Protein AF-A0A2H9TFZ6-F1 (afdb_monomer)

Mean predicted aligned error: 8.66 Å

Radius of gyration: 13.97 Å; Cα contacts (8 Å, |Δi|>4): 95; chains: 1; bounding box: 41×17×37 Å

Organism: NCBI:txid1246581

pLDDT: mean 73.93, std 12.22, range [37.44, 87.81]

Structure (mmCIF, N/CA/C/O backbone):
data_AF-A0A2H9TFZ6-F1
#
_entry.id   AF-A0A2H9TFZ6-F1
#
loop_
_atom_site.group_PDB
_atom_site.id
_atom_site.type_symbol
_atom_site.label_atom_id
_atom_site.label_alt_id
_atom_site.label_comp_id
_atom_site.label_asym_id
_atom_site.label_entity_id
_atom_site.label_seq_id
_atom_site.pdbx_PDB_ins_code
_atom_site.Cartn_x
_atom_site.Cartn_y
_atom_site.Cartn_z
_atom_site.occupancy
_atom_site.B_iso_or_equiv
_atom_site.auth_seq_id
_atom_site.auth_comp_id
_atom_site.auth_asym_id
_atom_site.auth_atom_id
_atom_site.pdbx_PDB_model_num
ATOM 1 N N . MET A 1 1 ? 28.344 -0.999 -24.661 1.00 37.44 1 MET A N 1
ATOM 2 C CA . MET A 1 1 ? 27.025 -0.413 -24.346 1.00 37.44 1 MET A CA 1
ATOM 3 C C . MET A 1 1 ? 26.568 -1.085 -23.069 1.00 37.44 1 MET A C 1
ATOM 5 O O . MET A 1 1 ? 26.299 -2.274 -23.098 1.00 37.44 1 MET A O 1
ATOM 9 N N . THR A 1 2 ? 26.666 -0.400 -21.935 1.00 43.75 2 THR A N 1
ATOM 10 C CA . THR A 1 2 ? 26.422 -1.006 -20.621 1.00 43.75 2 THR A CA 1
ATOM 11 C C . THR A 1 2 ? 24.942 -0.845 -20.308 1.00 43.75 2 THR A C 1
ATOM 13 O O . THR A 1 2 ? 24.494 0.262 -20.018 1.00 43.75 2 THR A O 1
ATOM 16 N N . GLU A 1 3 ? 24.169 -1.922 -20.445 1.00 45.75 3 GLU A N 1
ATOM 17 C CA . GLU A 1 3 ? 22.795 -1.976 -19.948 1.00 45.75 3 GLU A CA 1
ATOM 18 C C . GLU A 1 3 ? 22.821 -1.626 -18.458 1.00 45.75 3 GLU A C 1
ATOM 20 O O . GLU A 1 3 ? 23.519 -2.265 -17.666 1.00 45.75 3 GLU A O 1
ATOM 25 N N . ALA A 1 4 ? 22.118 -0.557 -18.083 1.00 44.97 4 ALA A N 1
ATOM 26 C CA . ALA A 1 4 ? 21.941 -0.192 -16.691 1.00 44.97 4 ALA A CA 1
ATOM 27 C C . ALA A 1 4 ? 21.178 -1.334 -16.011 1.00 44.97 4 ALA A C 1
ATOM 29 O O . ALA A 1 4 ? 19.960 -1.443 -16.140 1.00 44.97 4 ALA A O 1
ATOM 30 N N . LYS A 1 5 ? 21.902 -2.220 -15.319 1.00 46.12 5 LYS A N 1
ATOM 31 C CA . LYS A 1 5 ? 21.295 -3.199 -14.422 1.00 46.12 5 LYS A CA 1
ATOM 32 C C . LYS A 1 5 ? 20.446 -2.424 -13.416 1.00 46.12 5 LYS A C 1
ATOM 34 O O . LYS A 1 5 ? 20.971 -1.595 -12.672 1.00 46.12 5 LYS A O 1
ATOM 39 N N . CYS A 1 6 ? 19.141 -2.695 -13.415 1.00 50.22 6 CYS A N 1
ATOM 40 C CA . CYS A 1 6 ? 18.245 -2.384 -12.306 1.00 50.22 6 CYS A CA 1
ATOM 41 C C . CYS A 1 6 ? 18.746 -3.165 -11.078 1.00 50.22 6 CYS A C 1
ATOM 43 O O . CYS A 1 6 ? 18.290 -4.261 -10.785 1.00 50.22 6 CYS A O 1
ATOM 45 N N . THR A 1 7 ? 19.758 -2.623 -10.410 1.00 52.16 7 THR A N 1
ATOM 46 C CA . THR A 1 7 ? 20.271 -3.072 -9.114 1.00 52.16 7 THR A CA 1
ATOM 47 C C . THR A 1 7 ? 20.183 -1.884 -8.167 1.00 52.16 7 THR A C 1
ATOM 49 O O . THR A 1 7 ? 21.195 -1.361 -7.716 1.00 52.16 7 THR A O 1
ATOM 52 N N . GLU A 1 8 ? 18.962 -1.409 -7.903 1.00 54.31 8 GLU A N 1
ATOM 53 C CA . GLU A 1 8 ? 18.723 -0.817 -6.586 1.00 54.31 8 GLU A CA 1
ATOM 54 C C . GLU A 1 8 ? 18.788 -1.967 -5.580 1.00 54.31 8 GLU A C 1
ATOM 56 O O . GLU A 1 8 ? 18.243 -3.049 -5.813 1.00 54.31 8 GLU A O 1
ATOM 61 N N . SER A 1 9 ? 19.547 -1.764 -4.506 1.00 52.81 9 SER A N 1
ATOM 62 C CA . SER A 1 9 ? 19.747 -2.779 -3.481 1.00 52.81 9 SER A CA 1
ATOM 63 C C . SER A 1 9 ? 18.385 -3.123 -2.877 1.00 52.81 9 SER A C 1
ATOM 65 O O . SER A 1 9 ? 17.694 -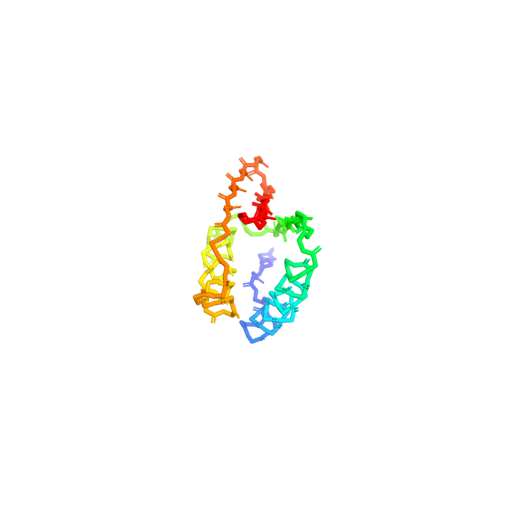2.231 -2.382 1.00 52.81 9 SER A O 1
ATOM 67 N N . SER A 1 10 ? 17.981 -4.398 -2.931 1.00 57.53 10 SER A N 1
ATOM 68 C CA . SER A 1 10 ? 16.657 -4.868 -2.477 1.00 57.53 10 SER A CA 1
ATOM 69 C C . SER A 1 10 ? 16.298 -4.349 -1.078 1.00 57.53 10 SER A C 1
ATOM 71 O O . SER A 1 10 ? 15.141 -4.050 -0.803 1.00 57.53 10 SER A O 1
ATOM 73 N N . SER A 1 11 ? 17.301 -4.166 -0.216 1.00 63.03 11 SER A N 1
ATOM 74 C CA . SER A 1 11 ? 17.139 -3.642 1.140 1.00 63.03 11 SER A CA 1
ATOM 75 C C . SER A 1 11 ? 16.708 -2.170 1.204 1.00 63.03 11 SER A C 1
ATOM 77 O O . SER A 1 11 ? 15.952 -1.804 2.100 1.00 63.03 11 SER A O 1
ATOM 79 N N . GLU A 1 12 ? 17.158 -1.312 0.284 1.00 67.12 12 GLU A N 1
ATOM 80 C CA . GLU A 1 12 ? 16.768 0.109 0.265 1.00 67.12 12 GLU A CA 1
ATOM 81 C C . GLU A 1 12 ? 15.330 0.291 -0.222 1.00 67.12 12 GLU A C 1
ATOM 83 O O . GLU A 1 12 ? 14.594 1.127 0.304 1.00 67.12 12 GLU A O 1
ATOM 88 N N . VAL A 1 13 ? 14.918 -0.516 -1.202 1.00 71.50 13 VAL A N 1
ATOM 89 C CA . VAL A 1 13 ? 13.553 -0.507 -1.737 1.00 71.50 13 VAL A CA 1
ATOM 90 C C . VAL A 1 13 ? 12.567 -0.946 -0.659 1.00 71.50 13 VAL A C 1
ATOM 92 O O . VAL A 1 13 ? 11.622 -0.211 -0.373 1.00 71.50 13 VAL A O 1
ATOM 95 N N . SER A 1 14 ? 12.829 -2.069 0.016 1.00 71.19 14 SER A N 1
ATOM 96 C CA . SER A 1 14 ? 11.951 -2.564 1.082 1.00 71.19 14 SER A CA 1
ATOM 97 C C . SER A 1 14 ? 11.898 -1.622 2.295 1.00 71.19 14 SER A C 1
ATOM 99 O O . SER A 1 14 ? 10.835 -1.459 2.890 1.00 71.19 14 SER A O 1
ATOM 101 N N . GLN A 1 15 ? 12.989 -0.922 2.644 1.00 78.50 15 GLN A N 1
ATOM 102 C CA . GLN A 1 15 ? 12.956 0.096 3.710 1.00 78.50 15 GLN A CA 1
ATOM 103 C C . GLN A 1 15 ? 12.106 1.314 3.333 1.00 78.50 15 GLN A C 1
ATOM 105 O O . GLN A 1 15 ? 11.278 1.758 4.131 1.00 78.50 15 GLN A O 1
ATOM 110 N N . LYS A 1 16 ? 12.278 1.853 2.119 1.00 79.19 16 LYS A N 1
ATOM 111 C CA . LYS A 1 16 ? 11.453 2.969 1.630 1.00 79.19 16 LYS A CA 1
ATOM 112 C C . LYS A 1 16 ? 9.980 2.573 1.559 1.00 79.19 16 LYS A C 1
ATOM 114 O O . LYS A 1 16 ? 9.124 3.375 1.930 1.00 79.19 16 LYS A O 1
ATOM 119 N N . LEU A 1 17 ? 9.700 1.337 1.144 1.00 81.06 17 LEU A N 1
ATOM 120 C CA . LEU A 1 17 ? 8.355 0.776 1.102 1.00 81.06 17 LEU A CA 1
ATOM 121 C C . LEU A 1 17 ? 7.731 0.714 2.502 1.00 81.06 17 LEU A C 1
ATOM 123 O O . LEU A 1 17 ? 6.641 1.242 2.696 1.00 81.06 17 LEU A O 1
ATOM 127 N N . ALA A 1 18 ? 8.439 0.155 3.488 1.00 79.94 18 ALA A N 1
ATOM 128 C CA . ALA A 1 18 ? 7.954 0.054 4.864 1.00 79.94 18 ALA A CA 1
ATOM 129 C C . ALA A 1 18 ? 7.652 1.434 5.477 1.00 79.94 18 ALA A C 1
ATOM 131 O O . ALA A 1 18 ? 6.596 1.634 6.077 1.00 79.94 18 ALA A O 1
ATOM 132 N N . ILE A 1 19 ? 8.533 2.418 5.264 1.00 85.81 19 ILE A N 1
ATOM 133 C CA . ILE A 1 19 ? 8.317 3.802 5.717 1.00 85.81 19 ILE A CA 1
ATOM 134 C C . ILE A 1 19 ? 7.094 4.421 5.025 1.00 85.81 19 ILE A C 1
ATOM 136 O O . ILE A 1 19 ? 6.297 5.105 5.671 1.00 85.81 19 ILE A O 1
ATOM 140 N N . GLY A 1 20 ? 6.937 4.195 3.718 1.00 85.25 20 GLY A N 1
ATOM 141 C CA . GLY A 1 20 ? 5.778 4.650 2.951 1.00 85.25 20 GLY A CA 1
ATOM 142 C C . GLY A 1 20 ? 4.475 4.059 3.485 1.00 85.25 20 GLY A C 1
ATOM 143 O O . GLY A 1 20 ? 3.541 4.803 3.774 1.00 85.25 20 GLY A O 1
ATOM 144 N N . VAL A 1 21 ? 4.443 2.745 3.710 1.00 86.25 21 VAL A N 1
ATOM 145 C CA . VAL A 1 21 ? 3.293 2.036 4.284 1.00 86.25 21 VAL A CA 1
ATOM 146 C C . VAL A 1 21 ? 2.933 2.580 5.659 1.00 86.25 21 VAL A C 1
ATOM 148 O O . VAL A 1 21 ? 1.767 2.882 5.895 1.00 86.25 21 VAL A O 1
ATOM 151 N N . GLN A 1 22 ? 3.910 2.802 6.538 1.00 86.00 22 GLN A N 1
ATOM 152 C CA . GLN A 1 22 ? 3.656 3.369 7.864 1.00 86.00 22 GLN A CA 1
ATOM 153 C C . GLN A 1 22 ? 2.921 4.718 7.778 1.00 86.00 22 GLN A C 1
ATOM 155 O O . GLN A 1 22 ? 1.986 4.958 8.541 1.00 86.00 22 GLN A O 1
ATOM 160 N N . LYS A 1 23 ? 3.305 5.579 6.824 1.00 87.44 23 LYS A N 1
ATOM 161 C CA . LYS A 1 23 ? 2.625 6.861 6.582 1.00 87.44 23 LYS A CA 1
ATOM 162 C C . LYS A 1 23 ? 1.207 6.665 6.066 1.00 87.44 23 LYS A C 1
ATOM 164 O O . LYS A 1 23 ? 0.313 7.358 6.539 1.00 87.44 23 LYS A O 1
ATOM 169 N N . ILE A 1 24 ? 1.001 5.738 5.130 1.00 85.88 24 ILE A N 1
ATOM 170 C CA . ILE A 1 24 ? -0.329 5.415 4.600 1.00 85.88 24 ILE A CA 1
ATOM 171 C C . ILE A 1 24 ? -1.248 4.986 5.749 1.00 85.88 24 ILE A C 1
ATOM 173 O O . ILE A 1 24 ? -2.328 5.546 5.900 1.00 85.88 24 ILE A O 1
ATOM 177 N N . VAL A 1 25 ? -0.799 4.058 6.599 1.00 84.75 25 VAL A N 1
ATOM 178 C CA . VAL A 1 25 ? -1.566 3.601 7.770 1.00 84.75 25 VAL A CA 1
ATOM 179 C C . VAL A 1 25 ? -1.894 4.755 8.711 1.00 84.75 25 VAL A C 1
ATOM 181 O O . VAL A 1 25 ? -3.022 4.849 9.187 1.00 84.75 25 VAL A O 1
ATOM 184 N N . ASP A 1 26 ? -0.942 5.654 8.963 1.00 87.12 26 ASP A N 1
ATOM 185 C CA . ASP A 1 26 ? -1.188 6.825 9.805 1.00 87.12 26 ASP A CA 1
ATOM 186 C C . ASP A 1 26 ? -2.274 7.737 9.214 1.00 87.12 26 ASP A C 1
ATOM 188 O O . ASP A 1 26 ? -3.196 8.118 9.924 1.00 87.12 26 ASP A O 1
ATOM 192 N N . HIS A 1 27 ? -2.251 7.994 7.901 1.00 87.12 27 HIS A N 1
ATOM 193 C CA . HIS A 1 27 ? -3.280 8.794 7.220 1.00 87.12 27 HIS A CA 1
ATOM 194 C C . HIS A 1 27 ? -4.652 8.104 7.229 1.00 87.12 27 HIS A C 1
ATOM 196 O O . HIS A 1 27 ? -5.679 8.760 7.416 1.00 87.12 27 HIS A O 1
ATOM 202 N N . LEU A 1 28 ? -4.678 6.779 7.076 1.00 83.25 28 LEU A N 1
ATOM 203 C CA . LEU A 1 28 ? -5.911 5.996 7.114 1.00 83.25 28 LEU A CA 1
ATOM 204 C C . LEU A 1 28 ? -6.583 6.043 8.489 1.00 83.25 28 LEU A C 1
ATOM 206 O O . LEU A 1 28 ? -7.801 6.181 8.536 1.00 83.25 28 LEU A O 1
ATOM 210 N N . LYS A 1 29 ? -5.817 6.077 9.592 1.00 81.62 29 LYS A N 1
ATOM 211 C CA . LYS A 1 29 ? -6.371 6.275 10.949 1.00 81.62 29 LYS A CA 1
ATOM 212 C C . LYS A 1 29 ? -7.150 7.583 11.098 1.00 81.62 29 LYS A C 1
ATOM 214 O O . LYS A 1 29 ? -8.061 7.668 11.919 1.00 81.62 29 LYS A O 1
ATOM 219 N N . TYR A 1 30 ? -6.813 8.605 10.312 1.00 84.69 30 TYR A N 1
ATOM 220 C CA . TYR A 1 30 ? -7.545 9.876 10.267 1.00 84.69 30 TYR A CA 1
ATOM 221 C C . TYR A 1 30 ? -8.696 9.873 9.250 1.00 84.69 30 TYR A C 1
ATOM 223 O O . TYR A 1 30 ? -9.274 10.923 8.967 1.00 84.69 30 TYR A O 1
ATOM 231 N N . LYS A 1 31 ? -9.058 8.700 8.714 1.00 81.44 31 LYS A N 1
ATOM 232 C CA . LYS A 1 31 ? -10.073 8.494 7.673 1.00 81.44 31 LYS A CA 1
ATOM 233 C C . LYS A 1 31 ? -9.785 9.234 6.366 1.00 81.44 31 LYS A C 1
ATOM 235 O O . LYS A 1 31 ? -10.705 9.629 5.650 1.00 81.44 31 LYS A O 1
ATOM 240 N N . TRP A 1 32 ? -8.511 9.443 6.041 1.00 86.19 32 TRP A N 1
ATOM 241 C CA . TRP A 1 32 ? -8.125 10.092 4.792 1.00 86.19 32 TRP A CA 1
ATOM 242 C C . TRP A 1 32 ? -7.942 9.074 3.675 1.00 86.19 32 TRP A C 1
ATOM 244 O O . TRP A 1 32 ? -7.454 7.969 3.888 1.00 86.19 32 TRP A O 1
ATOM 254 N N . THR A 1 33 ? -8.327 9.465 2.462 1.00 85.62 33 THR A N 1
ATOM 255 C CA . THR A 1 33 ? -7.992 8.696 1.260 1.00 85.62 33 THR A CA 1
ATOM 256 C C . THR A 1 33 ? -6.535 8.948 0.909 1.00 85.62 33 THR A C 1
ATOM 258 O O . THR A 1 33 ? -6.098 10.099 0.883 1.00 85.62 33 THR A O 1
ATOM 261 N N . VAL A 1 34 ? -5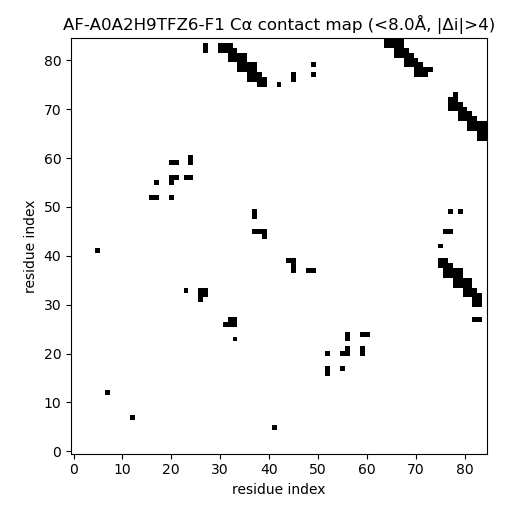.797 7.880 0.625 1.00 86.62 34 VAL A N 1
ATOM 262 C CA . VAL A 1 34 ? -4.385 7.953 0.258 1.00 86.62 34 VAL A CA 1
ATOM 263 C C . VAL A 1 34 ? -4.214 7.475 -1.174 1.00 86.62 34 VAL A C 1
ATOM 265 O O . VAL A 1 34 ? -4.675 6.395 -1.533 1.00 86.62 34 VAL A O 1
ATOM 268 N N . GLU A 1 35 ? -3.548 8.283 -1.988 1.00 87.81 35 GLU A N 1
ATOM 269 C CA . GLU A 1 35 ? -3.171 7.942 -3.357 1.00 87.81 35 GLU A CA 1
ATOM 270 C C . GLU A 1 35 ? -1.667 7.676 -3.399 1.00 87.81 35 GLU A C 1
ATOM 272 O O . GLU A 1 35 ? -0.866 8.476 -2.910 1.00 87.81 35 GLU A O 1
ATOM 277 N N . VAL A 1 36 ? -1.289 6.513 -3.921 1.00 83.56 36 VAL A N 1
ATOM 278 C CA . VAL A 1 36 ? 0.098 6.061 -3.996 1.00 83.56 36 VAL A CA 1
ATOM 279 C C . VAL A 1 36 ? 0.468 5.856 -5.452 1.00 83.56 36 VAL A C 1
ATOM 281 O O . VAL A 1 36 ? 0.043 4.884 -6.076 1.00 83.56 36 VAL A O 1
ATOM 284 N N . ASP A 1 37 ? 1.308 6.741 -5.972 1.00 82.88 37 ASP A N 1
ATOM 285 C CA . ASP A 1 37 ? 1.880 6.600 -7.305 1.00 82.88 37 ASP A CA 1
ATOM 286 C C . ASP A 1 37 ? 3.202 5.838 -7.255 1.00 82.88 37 ASP A C 1
ATOM 288 O O . ASP A 1 37 ? 4.208 6.291 -6.703 1.00 82.88 37 ASP A O 1
ATOM 292 N N . LEU A 1 38 ? 3.213 4.665 -7.876 1.00 77.00 38 LEU A N 1
ATOM 293 C CA . LEU A 1 38 ? 4.409 3.875 -8.104 1.00 77.00 38 LEU A CA 1
ATOM 294 C C . LEU A 1 38 ? 4.994 4.255 -9.463 1.00 77.00 38 LEU A C 1
ATOM 296 O O . LEU A 1 38 ? 4.409 3.993 -10.519 1.00 77.00 38 LEU A O 1
ATOM 300 N N . PHE A 1 39 ? 6.195 4.832 -9.419 1.00 73.75 39 PHE A N 1
ATOM 301 C CA . PHE A 1 39 ? 7.026 5.103 -10.584 1.00 73.75 39 PHE A CA 1
ATOM 302 C C . PHE A 1 39 ? 8.293 4.246 -10.535 1.00 73.75 39 PHE A C 1
ATOM 304 O O . PHE A 1 39 ? 9.022 4.235 -9.547 1.00 73.75 39 PHE A O 1
ATOM 311 N N . SER A 1 40 ? 8.573 3.537 -11.622 1.00 69.50 40 SER A N 1
ATOM 312 C CA . SER A 1 40 ? 9.757 2.701 -11.781 1.00 69.50 40 SER A CA 1
ATOM 313 C C . SER A 1 40 ? 10.257 2.807 -13.212 1.00 69.50 40 SER A C 1
ATOM 315 O O . SER A 1 40 ? 9.493 2.844 -14.176 1.00 69.50 40 SER A O 1
ATOM 317 N N . LYS A 1 41 ? 11.579 2.821 -13.369 1.00 66.69 41 LYS A N 1
ATOM 318 C CA . LYS A 1 41 ? 12.210 2.709 -14.690 1.00 66.69 41 LYS A CA 1
ATOM 319 C C . LYS A 1 41 ? 12.149 1.275 -15.234 1.00 66.69 41 LYS A C 1
ATOM 321 O O . LYS A 1 41 ? 12.394 1.071 -16.418 1.00 66.69 41 LYS A O 1
ATOM 326 N N . CYS A 1 42 ? 11.807 0.304 -14.385 1.00 64.75 42 CYS A N 1
ATOM 327 C CA . CYS A 1 42 ? 11.722 -1.115 -14.702 1.00 64.75 42 CYS A CA 1
ATOM 328 C C . CYS A 1 42 ? 10.255 -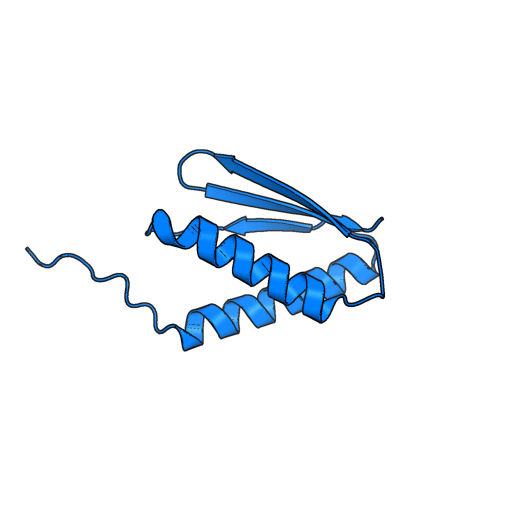1.581 -14.644 1.00 64.75 42 CYS A C 1
ATOM 330 O O . CYS A 1 42 ? 9.636 -1.620 -13.580 1.00 64.75 42 CYS A O 1
ATOM 332 N N . ARG A 1 43 ? 9.696 -1.916 -15.817 1.00 63.12 43 ARG A N 1
ATOM 333 C CA . ARG A 1 43 ? 8.262 -2.200 -16.008 1.00 63.12 43 ARG A CA 1
ATOM 334 C C . ARG A 1 43 ? 7.791 -3.461 -15.274 1.00 63.12 43 ARG A C 1
ATOM 336 O O . ARG A 1 43 ? 6.686 -3.483 -14.745 1.00 63.12 43 ARG A O 1
ATOM 343 N N . ASP A 1 44 ? 8.644 -4.476 -15.181 1.00 63.19 44 ASP A N 1
ATOM 344 C CA . ASP A 1 44 ? 8.351 -5.712 -14.443 1.00 63.19 44 ASP A CA 1
ATOM 345 C C . ASP A 1 44 ? 8.303 -5.509 -12.921 1.00 63.19 44 ASP A C 1
ATOM 347 O O . ASP A 1 44 ? 7.613 -6.241 -12.211 1.00 63.19 44 ASP A O 1
ATOM 351 N N . SER A 1 45 ? 8.958 -4.467 -12.402 1.00 66.75 45 SER A N 1
ATOM 352 C CA . SER A 1 45 ? 8.986 -4.196 -10.963 1.00 66.75 45 SER A CA 1
ATOM 353 C C . SER A 1 45 ? 7.669 -3.629 -10.431 1.00 66.75 45 SER A C 1
ATOM 355 O O . SER A 1 45 ? 7.432 -3.729 -9.234 1.00 66.75 45 SER A O 1
ATOM 357 N N . PHE A 1 46 ? 6.790 -3.072 -11.276 1.00 68.75 46 PHE A N 1
ATOM 358 C CA . PHE A 1 46 ? 5.539 -2.445 -10.818 1.00 68.75 46 PHE A CA 1
ATOM 359 C C . PHE A 1 46 ? 4.581 -3.422 -10.156 1.00 68.75 46 PHE A C 1
ATOM 361 O O . PHE A 1 46 ? 3.984 -3.104 -9.129 1.00 68.75 46 PHE A O 1
ATOM 368 N N . LYS A 1 47 ? 4.427 -4.610 -10.744 1.00 69.56 47 LYS A N 1
ATOM 369 C CA . LYS A 1 47 ? 3.496 -5.611 -10.227 1.00 69.56 47 LYS A CA 1
ATOM 370 C C . LYS A 1 47 ? 3.986 -6.148 -8.883 1.00 69.56 47 LYS A C 1
ATOM 372 O O . LYS A 1 47 ? 3.231 -6.122 -7.918 1.00 69.56 47 LYS A O 1
ATOM 377 N N . SER A 1 48 ? 5.271 -6.504 -8.819 1.00 76.25 48 SER A N 1
ATOM 378 C CA . SER A 1 48 ? 5.916 -6.980 -7.593 1.00 76.25 48 SER A CA 1
ATOM 379 C C . SER A 1 48 ? 5.903 -5.920 -6.489 1.00 76.25 48 SER A C 1
ATOM 381 O O . SER A 1 48 ? 5.568 -6.240 -5.356 1.00 76.25 48 SER A O 1
ATOM 383 N N . LEU A 1 49 ? 6.199 -4.654 -6.812 1.00 75.50 49 LEU A N 1
ATOM 384 C CA . LEU A 1 49 ? 6.136 -3.544 -5.852 1.00 75.50 49 LEU A CA 1
ATOM 385 C C . LEU A 1 49 ? 4.714 -3.298 -5.351 1.00 75.50 4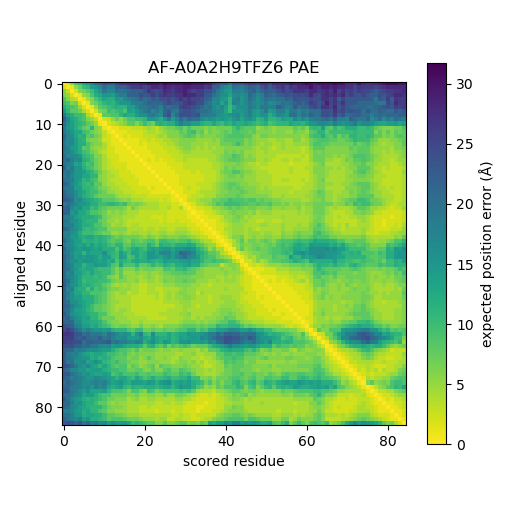9 LEU A C 1
ATOM 387 O O . LEU A 1 49 ? 4.524 -3.068 -4.164 1.00 75.50 49 LEU A O 1
ATOM 391 N N . GLY A 1 50 ? 3.712 -3.350 -6.231 1.00 76.38 50 GLY A N 1
ATOM 392 C CA . GLY A 1 50 ? 2.314 -3.176 -5.840 1.00 76.38 50 GLY A CA 1
ATOM 393 C C . GLY A 1 50 ? 1.793 -4.318 -4.962 1.00 76.38 50 GLY A C 1
ATOM 394 O O . GLY A 1 50 ? 1.031 -4.076 -4.028 1.00 76.38 50 GLY A O 1
ATOM 395 N N . GLU A 1 51 ? 2.205 -5.559 -5.235 1.00 80.69 51 GLU A N 1
ATOM 396 C CA . GLU A 1 51 ? 1.906 -6.711 -4.375 1.00 80.69 51 GLU A CA 1
ATOM 397 C C . GLU A 1 51 ? 2.616 -6.608 -3.022 1.00 80.69 51 GLU A C 1
ATOM 399 O O . GLU A 1 51 ? 1.968 -6.791 -1.993 1.00 80.69 51 GLU A O 1
ATOM 404 N N . GLU A 1 52 ? 3.900 -6.245 -2.996 1.00 81.94 52 GLU A N 1
ATOM 405 C CA . GLU A 1 52 ? 4.657 -6.067 -1.752 1.00 81.94 52 GLU A CA 1
ATOM 406 C C . GLU A 1 52 ? 4.100 -4.914 -0.906 1.00 81.94 52 GLU A C 1
ATOM 408 O O . GLU A 1 52 ? 3.931 -5.072 0.305 1.00 81.94 52 GLU A O 1
ATOM 413 N N . LEU A 1 53 ? 3.737 -3.788 -1.536 1.00 81.94 53 LEU A N 1
ATOM 414 C CA . LEU A 1 53 ? 3.105 -2.646 -0.870 1.00 81.94 53 LEU A CA 1
ATOM 415 C C . LEU A 1 53 ? 1.819 -3.086 -0.180 1.00 81.94 53 LEU A C 1
ATOM 417 O O . LEU A 1 53 ? 1.633 -2.813 0.999 1.00 81.94 53 LEU A O 1
ATOM 421 N N . SER A 1 54 ? 0.947 -3.777 -0.908 1.00 79.50 54 SER A N 1
ATOM 422 C CA . SER A 1 54 ? -0.352 -4.186 -0.390 1.00 79.50 54 SER A CA 1
ATOM 423 C C . SER A 1 54 ? -0.217 -5.257 0.686 1.00 79.50 54 SER A C 1
ATOM 425 O O . SER A 1 54 ? -0.819 -5.115 1.740 1.00 79.50 54 SER A O 1
ATOM 427 N N . ASN A 1 55 ? 0.653 -6.258 0.519 1.00 84.00 55 ASN A N 1
ATOM 428 C CA . ASN A 1 55 ? 0.929 -7.229 1.583 1.00 84.00 55 ASN A CA 1
ATOM 429 C C . ASN A 1 55 ? 1.446 -6.547 2.856 1.00 84.00 55 ASN A C 1
ATOM 431 O O . ASN A 1 55 ? 0.979 -6.847 3.953 1.00 84.00 55 ASN A O 1
ATOM 435 N N . THR A 1 56 ? 2.377 -5.601 2.718 1.00 83.94 56 THR A N 1
ATOM 436 C CA . THR A 1 56 ? 2.932 -4.851 3.855 1.00 83.94 56 THR A CA 1
ATOM 437 C C . THR A 1 56 ? 1.881 -3.937 4.487 1.00 8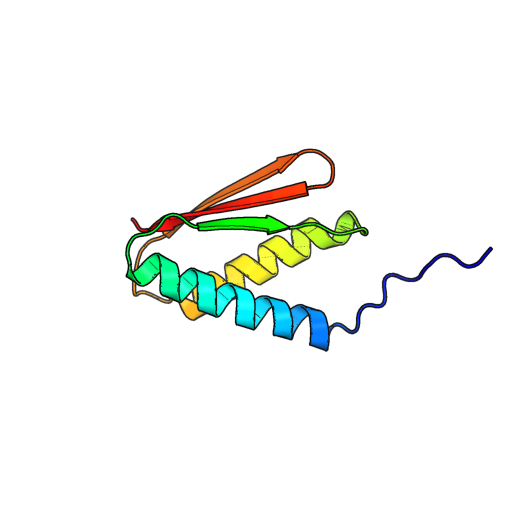3.94 56 THR A C 1
ATOM 439 O O . THR A 1 56 ? 1.833 -3.803 5.710 1.00 83.94 56 THR A O 1
ATOM 442 N N . LEU A 1 57 ? 1.015 -3.331 3.673 1.00 83.00 57 LEU A N 1
ATOM 443 C CA . LEU A 1 57 ? -0.106 -2.503 4.108 1.00 83.00 57 LEU A CA 1
ATOM 444 C C . LEU A 1 57 ? -1.132 -3.327 4.886 1.00 83.00 57 LEU A C 1
ATOM 446 O O . LEU A 1 57 ? -1.443 -2.965 6.013 1.00 83.00 57 LEU A O 1
ATOM 450 N N . HIS A 1 58 ? -1.595 -4.453 4.339 1.00 79.50 58 HIS A N 1
ATOM 451 C CA . HIS A 1 58 ? -2.501 -5.385 5.018 1.00 79.50 58 HIS A CA 1
ATOM 452 C C . HIS A 1 58 ? -1.892 -5.903 6.322 1.00 79.50 58 HIS A C 1
ATOM 454 O O . HIS A 1 58 ? -2.575 -5.942 7.339 1.00 79.50 58 HIS A O 1
ATOM 460 N N . ALA A 1 59 ? -0.593 -6.213 6.340 1.00 83.94 59 ALA A N 1
ATOM 461 C CA . ALA A 1 59 ? 0.100 -6.610 7.565 1.00 83.94 59 ALA A CA 1
ATOM 462 C C . ALA A 1 59 ? 0.187 -5.475 8.607 1.00 83.94 59 ALA A C 1
ATOM 464 O O . ALA A 1 59 ? 0.131 -5.741 9.805 1.00 83.94 59 ALA A O 1
ATOM 465 N N . SER A 1 60 ? 0.318 -4.219 8.166 1.00 82.69 60 SER A N 1
ATOM 466 C CA . SER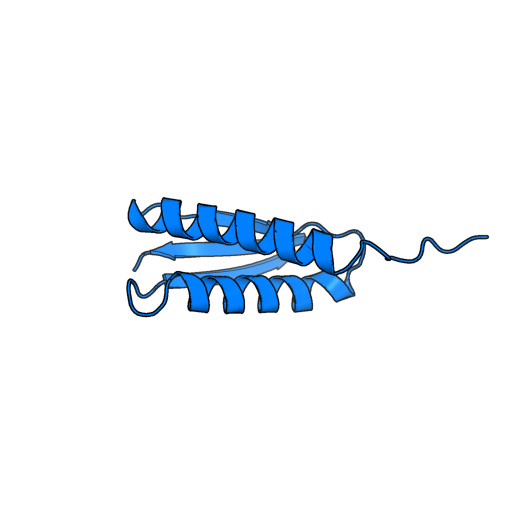 A 1 60 ? 0.453 -3.047 9.048 1.00 82.69 60 SER A CA 1
ATOM 467 C C . SER A 1 60 ? -0.888 -2.504 9.551 1.00 82.69 60 SER A C 1
ATOM 469 O O . SER A 1 60 ? -0.958 -1.990 10.666 1.00 82.69 60 SER A O 1
ATOM 471 N N . ILE A 1 61 ? -1.943 -2.591 8.737 1.00 76.38 61 ILE A N 1
ATOM 472 C CA . ILE A 1 61 ? -3.322 -2.250 9.114 1.00 76.38 61 ILE A CA 1
ATOM 473 C C . ILE A 1 61 ? -3.923 -3.376 9.961 1.00 76.38 61 ILE A C 1
ATOM 475 O O . ILE A 1 61 ? -4.648 -3.103 10.914 1.00 76.38 61 ILE A O 1
ATOM 479 N N . GLY A 1 62 ? -3.594 -4.636 9.669 1.00 70.75 62 GLY A N 1
ATOM 480 C CA . GLY A 1 62 ? -4.173 -5.790 10.352 1.00 70.75 62 GLY A CA 1
ATOM 481 C C . GLY A 1 62 ? -5.704 -5.805 10.258 1.00 70.75 62 GLY A C 1
ATOM 482 O O . GLY A 1 62 ? -6.277 -5.452 9.232 1.00 70.75 62 GLY A O 1
ATOM 483 N N . ASP A 1 63 ? -6.365 -6.179 11.355 1.00 58.19 63 ASP A N 1
ATOM 484 C CA . ASP A 1 63 ? -7.832 -6.195 11.512 1.00 58.19 63 ASP A CA 1
ATOM 485 C C . ASP A 1 63 ? -8.447 -4.812 11.840 1.00 58.19 63 ASP A C 1
ATOM 487 O O . ASP A 1 63 ? -9.651 -4.717 12.077 1.00 58.19 63 ASP A O 1
ATOM 491 N N . LEU A 1 64 ? -7.649 -3.733 11.918 1.00 53.12 64 LEU A N 1
ATOM 492 C CA . LEU A 1 64 ? -8.111 -2.454 12.483 1.00 53.12 64 LEU A CA 1
ATOM 493 C C . LEU A 1 64 ? -9.173 -1.751 11.633 1.00 53.12 64 LEU A C 1
ATOM 495 O O . LEU A 1 64 ? -10.094 -1.175 12.204 1.00 53.12 64 LEU A O 1
ATOM 499 N N . GLU A 1 65 ? -9.084 -1.814 10.306 1.00 57.75 65 GLU A N 1
ATOM 500 C CA . GLU A 1 65 ? -10.076 -1.232 9.402 1.00 57.75 65 GLU A CA 1
ATOM 501 C C . GLU A 1 65 ? -10.112 -2.025 8.094 1.00 57.75 65 GLU A C 1
ATOM 503 O O . GLU A 1 65 ? -9.075 -2.349 7.512 1.00 57.75 65 GLU A O 1
ATOM 508 N N . LYS A 1 66 ? -11.317 -2.315 7.589 1.00 66.81 66 LYS A N 1
ATOM 509 C CA . LYS A 1 66 ? -11.454 -2.723 6.189 1.00 66.81 66 LYS A CA 1
ATOM 510 C C . LYS A 1 66 ? -10.977 -1.538 5.352 1.00 66.81 66 LYS A C 1
ATOM 512 O O . LYS A 1 66 ? -11.483 -0.437 5.518 1.00 66.81 66 LYS A O 1
ATOM 517 N N . VAL A 1 67 ? -10.006 -1.736 4.473 1.00 75.06 67 VAL A N 1
ATOM 518 C CA . VAL A 1 67 ? -9.613 -0.714 3.498 1.00 75.06 67 VAL A CA 1
ATOM 519 C C . VAL A 1 67 ? -9.992 -1.175 2.105 1.00 75.06 67 VAL A C 1
ATOM 521 O O . VAL A 1 67 ? -9.849 -2.347 1.760 1.00 75.06 67 VAL A O 1
ATOM 524 N N . SER A 1 68 ? -10.519 -0.255 1.304 1.00 78.44 68 SER A N 1
ATOM 525 C CA . SER A 1 68 ? -10.796 -0.500 -0.104 1.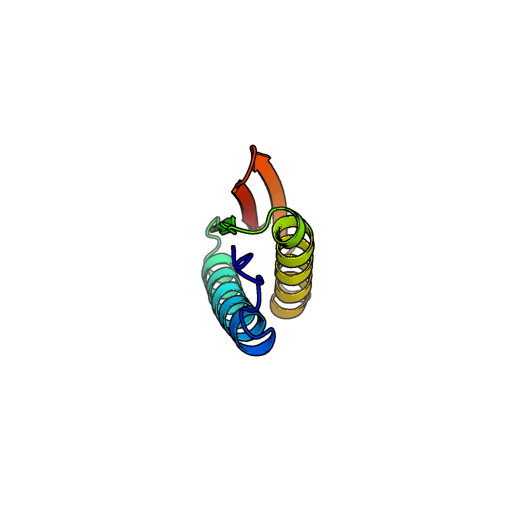00 78.44 68 SER A CA 1
ATOM 526 C C . SER A 1 68 ? -9.602 -0.025 -0.918 1.00 78.44 68 SER A C 1
ATOM 528 O O . SER A 1 68 ? -9.338 1.174 -1.001 1.00 78.44 68 SER A O 1
ATOM 530 N N . GLU A 1 69 ? -8.911 -0.963 -1.553 1.00 79.19 69 GLU A N 1
ATOM 531 C CA . GLU A 1 69 ? -7.826 -0.671 -2.487 1.00 79.19 69 GLU A CA 1
ATOM 532 C C . GLU A 1 69 ? -8.357 -0.689 -3.926 1.00 79.19 69 GLU A C 1
ATOM 534 O O . GLU A 1 69 ? -9.016 -1.637 -4.355 1.00 79.19 69 GLU A O 1
ATOM 539 N N . GLN A 1 70 ? -8.056 0.352 -4.695 1.00 80.88 70 GLN A N 1
ATOM 540 C CA . GLN A 1 70 ? -8.265 0.403 -6.139 1.00 80.88 70 GLN A CA 1
ATOM 541 C C . GLN A 1 70 ? -6.910 0.589 -6.808 1.00 80.88 70 GLN A C 1
ATOM 543 O O . GLN A 1 70 ? -6.230 1.583 -6.573 1.00 80.88 70 GLN A O 1
ATOM 548 N N . ARG A 1 71 ? -6.499 -0.385 -7.624 1.00 81.38 71 ARG A N 1
ATOM 549 C CA . ARG A 1 71 ? -5.244 -0.321 -8.377 1.00 81.38 71 ARG A CA 1
ATOM 550 C C . ARG A 1 71 ? -5.542 0.000 -9.828 1.00 81.38 71 ARG A C 1
ATOM 552 O O . ARG A 1 71 ? -6.270 -0.741 -10.484 1.00 81.38 71 ARG A O 1
ATOM 559 N N . GLU A 1 72 ? -4.930 1.057 -10.329 1.00 79.38 72 GLU A N 1
ATOM 560 C CA . GLU A 1 72 ? -5.012 1.462 -11.721 1.00 79.38 72 GLU A CA 1
ATOM 561 C C . GLU A 1 72 ? -3.605 1.501 -12.318 1.00 79.38 72 GLU A C 1
ATOM 563 O O . GLU A 1 72 ? -2.693 2.123 -11.781 1.00 79.38 72 GLU A O 1
ATOM 568 N N . VAL A 1 73 ? -3.399 0.789 -13.424 1.00 69.00 73 VAL A N 1
ATOM 569 C CA . VAL A 1 73 ? -2.099 0.737 -14.102 1.00 69.00 73 VAL A CA 1
ATOM 570 C C . VAL A 1 73 ? -2.247 1.394 -15.463 1.00 69.00 73 VAL A C 1
ATOM 572 O O . VAL A 1 73 ? -2.844 0.824 -16.377 1.00 69.00 73 VAL A O 1
ATOM 575 N N . ILE A 1 74 ? -1.676 2.588 -15.615 1.00 68.44 74 ILE A N 1
ATOM 576 C CA . ILE A 1 74 ? -1.680 3.336 -16.873 1.00 68.44 74 ILE A CA 1
ATOM 577 C C . ILE A 1 74 ? -0.251 3.378 -17.422 1.00 68.44 74 ILE A C 1
ATOM 579 O O . ILE A 1 74 ? 0.615 4.113 -16.952 1.00 68.44 74 ILE A O 1
ATOM 583 N N . ARG A 1 75 ? -0.012 2.612 -18.494 1.00 71.94 75 ARG A N 1
ATOM 584 C CA . ARG A 1 75 ? 1.252 2.537 -19.258 1.00 71.94 75 ARG A CA 1
ATOM 585 C C . ARG A 1 75 ? 2.480 2.079 -18.460 1.00 71.94 75 ARG A C 1
ATOM 587 O O . ARG A 1 75 ? 2.868 0.917 -18.577 1.00 71.94 75 ARG A O 1
ATOM 594 N N . SER A 1 76 ? 3.140 3.011 -17.782 1.00 69.06 76 SER A N 1
ATOM 595 C CA . SER A 1 76 ? 4.372 2.823 -17.003 1.00 69.06 76 SER A CA 1
ATOM 596 C C . SER A 1 76 ? 4.234 3.428 -15.608 1.00 69.06 76 SER A C 1
ATOM 598 O O . SER A 1 76 ? 5.234 3.613 -14.933 1.00 69.06 76 SER A O 1
ATOM 600 N N . ASN A 1 77 ? 3.010 3.751 -15.195 1.00 70.69 77 ASN A N 1
ATOM 601 C CA . ASN A 1 77 ? 2.694 4.219 -13.858 1.00 70.69 77 ASN A CA 1
ATOM 602 C C . ASN A 1 77 ? 1.653 3.262 -13.275 1.00 70.69 77 ASN A C 1
ATOM 604 O O . ASN A 1 77 ? 0.732 2.835 -13.982 1.00 70.69 77 ASN A O 1
ATOM 608 N N . ALA A 1 78 ? 1.812 2.914 -12.004 1.00 77.50 78 ALA A N 1
ATOM 609 C CA . ALA A 1 78 ? 0.808 2.179 -11.252 1.00 77.50 78 ALA A CA 1
ATOM 610 C C . ALA A 1 78 ? 0.354 3.057 -10.089 1.00 77.50 78 ALA A C 1
ATOM 612 O O . ALA A 1 78 ? 1.155 3.383 -9.221 1.00 77.50 78 ALA A O 1
ATOM 613 N N . THR A 1 79 ? -0.915 3.435 -10.082 1.00 83.25 79 THR A N 1
ATOM 614 C CA . THR A 1 79 ? -1.527 4.228 -9.020 1.00 83.25 79 THR A CA 1
ATOM 615 C C . THR A 1 79 ? -2.378 3.305 -8.161 1.00 83.25 79 THR A C 1
ATOM 617 O O . THR A 1 79 ? -3.137 2.473 -8.663 1.00 83.25 79 THR A O 1
ATOM 620 N N . ILE A 1 80 ? -2.226 3.408 -6.846 1.00 84.75 80 ILE A N 1
ATOM 621 C CA . 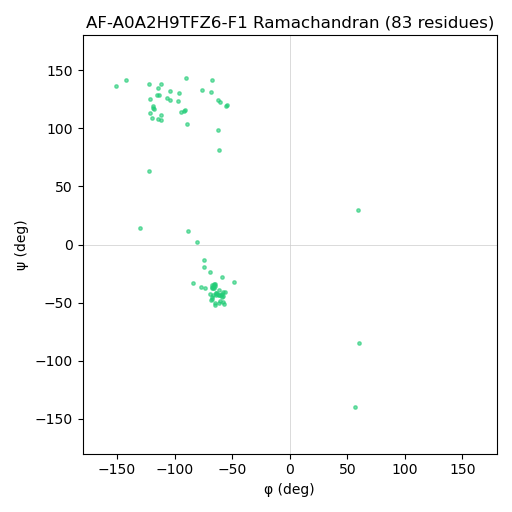ILE A 1 80 ? -2.984 2.634 -5.867 1.00 84.75 80 ILE A CA 1
ATOM 622 C C . ILE A 1 80 ? -3.717 3.625 -4.973 1.00 84.75 80 ILE A C 1
ATOM 624 O O . ILE A 1 80 ? -3.100 4.372 -4.219 1.00 84.75 80 ILE A O 1
ATOM 628 N N . ILE A 1 81 ? -5.042 3.627 -5.063 1.00 84.88 81 ILE A N 1
ATOM 629 C CA . ILE A 1 81 ? -5.920 4.447 -4.234 1.00 84.88 81 ILE A CA 1
ATOM 630 C C . ILE A 1 81 ? -6.402 3.584 -3.075 1.00 84.88 81 ILE A C 1
ATOM 632 O O . ILE A 1 81 ? -7.000 2.529 -3.283 1.00 84.88 81 ILE A O 1
ATOM 636 N N . ILE A 1 82 ? -6.164 4.043 -1.854 1.00 85.69 82 ILE A N 1
ATOM 637 C CA . ILE A 1 82 ? -6.492 3.330 -0.625 1.00 85.69 82 ILE A CA 1
ATOM 638 C C . ILE A 1 82 ? -7.479 4.186 0.155 1.00 85.69 82 ILE A C 1
ATOM 640 O O . ILE A 1 82 ? -7.188 5.327 0.522 1.00 85.69 82 ILE A O 1
ATOM 644 N N . LYS A 1 83 ? -8.669 3.636 0.385 1.00 83.81 83 LYS A N 1
ATOM 645 C CA . LYS A 1 83 ? -9.755 4.303 1.103 1.00 83.81 83 LYS A CA 1
ATOM 646 C C . LYS A 1 83 ? -10.045 3.568 2.413 1.00 83.81 83 LYS A C 1
ATOM 648 O O . LYS A 1 83 ? -10.157 2.340 2.377 1.00 83.81 83 LYS A O 1
ATOM 653 N N . PRO A 1 84 ? -10.205 4.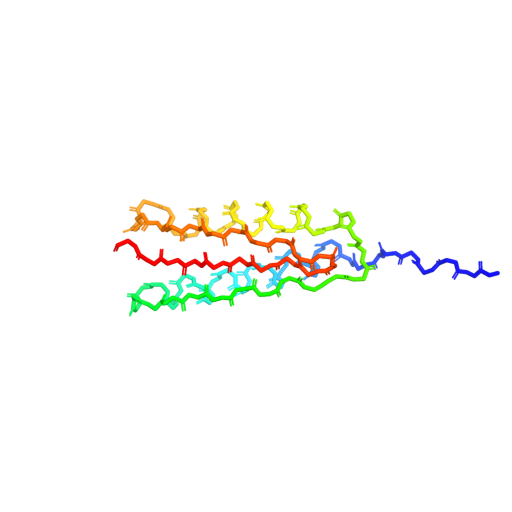282 3.535 1.00 78.69 84 PRO A N 1
ATOM 654 C CA . PRO A 1 84 ? -10.759 3.698 4.752 1.00 78.69 84 PRO A CA 1
ATOM 655 C C . PRO A 1 84 ? -12.242 3.352 4.525 1.00 78.69 84 PRO A C 1
ATOM 657 O O . PRO A 1 84 ? -12.924 4.078 3.793 1.00 78.69 84 PRO A O 1
ATOM 660 N N . ALA A 1 85 ? -12.713 2.221 5.066 1.00 70.81 85 ALA A N 1
ATOM 661 C CA . ALA A 1 85 ? -14.119 1.799 4.963 1.00 70.81 85 ALA A CA 1
ATOM 662 C C . ALA A 1 85 ? -15.072 2.579 5.880 1.00 70.81 85 ALA A C 1
ATOM 664 O O . ALA A 1 85 ? -14.631 3.160 6.898 1.00 70.81 85 ALA A O 1
#

Nearest PDB structures (foldseek):
  6x2d-assembly1_A  TM=5.397E-01  e=1.051E-01  Vibrio cholerae O1 biovar El Tor str. N16961
  8b0j-assembly1_L  TM=5.384E-01  e=3.013E-01  Escherichia coli K-12
  2vrt-assembly3_C  TM=5.414E-01  e=4.188E-01  Escherichia coli
  2vrt-assembly2_B  TM=5.605E-01  e=5.820E-01  Escherichia coli
  4ifa-assembly1_A  TM=5.571E-01  e=6.227E+00  Bacillus anthracis str. Ames

Foldseek 3Di:
DDDPPPCPPPVVLVVVLLVVLVVVLVCVVVQDKDKDKDADPDQVVPVVSVVSSVVSNCVVCPPVFDKDWDWDDDDRMIMIIIGTD

Solvent-accessible surface area (backbone atoms only — not comparable to full-atom values): 5114 Å² total; per-residue (Å²): 133,82,79,80,73,91,69,74,57,68,67,60,55,53,50,55,48,53,56,50,39,54,51,51,50,55,42,34,76,73,66,34,75,45,78,44,78,48,78,58,98,49,76,79,50,53,60,57,50,52,51,51,49,47,54,52,36,51,67,71,48,50,89,78,57,65,64,49,75,46,80,48,76,60,97,70,38,39,37,37,39,39,32,54,109

Sequence (85 aa):
MTEAKCTESSSEVSQKLAIGVQKIVDHLKYKWTVEVDLFSKCRDSFKSLGEELSNTLHASIGDLEKVSEQREVIRSNATIIIKPA

Secondary structure (DSSP, 8-state):
---------HHHHHHHHHHHHHHHHHHHHTT--EEEEEE-S-TTHHHHHHHHHHHHHHHHHTTS--EEEEEEEETTEEEEEEEE-